Protein AF-A0A1I6H090-F1 (afdb_monomer)

Solvent-accessible surface area (backbone atoms only — not comparable to full-atom values): 5404 Å² total; per-residue (Å²): 133,60,73,67,57,55,51,54,52,51,55,50,52,50,51,55,52,52,31,54,52,49,30,71,76,36,75,94,47,83,58,77,85,63,72,62,83,86,33,65,86,55,53,91,76,35,47,75,69,42,99,85,72,47,55,59,68,56,68,72,59,51,50,56,54,57,69,72,55,52,78,89,77,49,80,78,83,88,66,83,81,88,125

Foldseek 3Di:
DDPVVVVVVVVVVVVVVVQVVVCVVPPPDHSDDQPCPPQVQCPVPFDDQDPVRDTDDDPVSVVVSVVVDDPVRDDDCPDDDPD

Sequence (83 aa):
MSADRARITGHHDDLYTAAGALEQMLPGRKFTLDCHLVGAVAWPVAKITQTNGQCPIGLTRLAALAATVSDADRLPVIRAARI

pLDDT: mean 76.56, std 10.61, range [51.25, 92.94]

Structure (mmCIF, N/CA/C/O backbone):
data_AF-A0A1I6H090-F1
#
_entry.id   AF-A0A1I6H090-F1
#
loop_
_atom_site.group_PDB
_atom_site.id
_atom_site.type_symbol
_atom_site.label_atom_id
_atom_site.label_alt_id
_atom_site.label_comp_id
_atom_site.label_asym_id
_atom_site.label_entity_id
_atom_site.label_seq_id
_atom_site.pdbx_PDB_ins_code
_atom_site.Cartn_x
_atom_site.Cartn_y
_atom_site.Cartn_z
_atom_site.occupancy
_atom_site.B_iso_or_equiv
_atom_site.auth_seq_id
_atom_site.auth_comp_id
_atom_site.auth_asym_id
_atom_site.auth_atom_id
_atom_site.pdbx_PDB_model_num
ATOM 1 N N . MET A 1 1 ? -13.172 5.104 -18.811 1.00 51.25 1 MET A N 1
ATOM 2 C CA . MET A 1 1 ? -12.518 4.378 -17.694 1.00 51.25 1 MET A CA 1
ATOM 3 C C . MET A 1 1 ? -11.786 3.177 -18.286 1.00 51.25 1 MET A C 1
ATOM 5 O O . MET A 1 1 ? -12.398 2.470 -19.072 1.00 51.25 1 MET A O 1
ATOM 9 N N . SER A 1 2 ? -10.485 2.992 -18.026 1.00 65.19 2 SER A N 1
ATOM 10 C CA . SER A 1 2 ? -9.701 1.888 -18.624 1.00 65.19 2 SER A CA 1
ATOM 11 C C . SER A 1 2 ? -10.119 0.529 -18.044 1.00 65.19 2 SER A C 1
ATOM 13 O O . SER A 1 2 ? -10.323 0.427 -16.835 1.00 65.19 2 SER A O 1
ATOM 15 N N . ALA A 1 3 ? -10.210 -0.510 -18.882 1.00 67.38 3 ALA A N 1
ATOM 16 C CA . ALA A 1 3 ? -10.582 -1.873 -18.479 1.00 67.38 3 ALA A CA 1
ATOM 17 C C . ALA A 1 3 ? -9.680 -2.443 -17.367 1.00 67.38 3 ALA A C 1
ATOM 19 O O . ALA A 1 3 ? -10.139 -3.215 -16.528 1.00 67.38 3 ALA A O 1
ATOM 20 N N . ASP A 1 4 ? -8.418 -2.012 -17.310 1.00 74.94 4 ASP A N 1
ATOM 21 C CA . ASP A 1 4 ? -7.477 -2.443 -16.273 1.00 74.94 4 ASP A CA 1
ATOM 22 C C . ASP A 1 4 ? -7.794 -1.831 -14.907 1.00 74.94 4 ASP A C 1
ATOM 24 O O . ASP A 1 4 ? -7.645 -2.493 -13.884 1.00 74.94 4 ASP A O 1
ATOM 28 N N . ARG A 1 5 ? -8.333 -0.604 -14.873 1.00 61.47 5 ARG A N 1
ATOM 29 C CA . ARG A 1 5 ? -8.794 0.008 -13.619 1.00 61.47 5 ARG A CA 1
ATOM 30 C C . ARG A 1 5 ? -9.979 -0.759 -13.042 1.00 61.47 5 ARG A C 1
ATOM 32 O O . ARG A 1 5 ? -9.984 -1.018 -11.848 1.00 61.47 5 ARG A O 1
ATOM 39 N N . ALA A 1 6 ? -10.937 -1.137 -13.887 1.00 68.19 6 ALA A N 1
ATOM 40 C CA . ALA A 1 6 ? -12.117 -1.884 -13.458 1.00 68.19 6 ALA A CA 1
ATOM 41 C C . ALA A 1 6 ? -11.744 -3.245 -12.846 1.00 68.19 6 ALA A C 1
ATOM 43 O O . ALA A 1 6 ? -12.285 -3.618 -11.812 1.00 68.19 6 ALA A O 1
ATOM 44 N N . ARG A 1 7 ? -10.767 -3.949 -13.435 1.00 81.81 7 ARG A N 1
ATOM 45 C CA . ARG A 1 7 ? -10.259 -5.224 -12.899 1.00 81.81 7 ARG A CA 1
ATOM 46 C C . ARG A 1 7 ? -9.557 -5.060 -11.553 1.00 81.81 7 ARG A C 1
ATOM 48 O O . ARG A 1 7 ? -9.797 -5.845 -10.647 1.00 81.81 7 ARG A O 1
ATOM 55 N N . ILE A 1 8 ? -8.726 -4.024 -11.411 1.00 74.25 8 ILE A N 1
ATOM 56 C CA . ILE A 1 8 ? -8.049 -3.718 -10.140 1.00 74.25 8 ILE A CA 1
ATOM 57 C C . ILE A 1 8 ? -9.075 -3.425 -9.039 1.00 74.25 8 ILE A C 1
ATOM 59 O O . ILE A 1 8 ? -8.931 -3.929 -7.931 1.00 74.25 8 ILE A O 1
ATOM 63 N N . THR A 1 9 ? -10.113 -2.642 -9.345 1.00 70.12 9 THR A N 1
ATOM 64 C CA . THR A 1 9 ? -11.195 -2.362 -8.392 1.00 70.12 9 THR A CA 1
ATOM 65 C C . THR A 1 9 ? -11.954 -3.634 -8.015 1.00 70.12 9 THR A C 1
ATOM 67 O O . THR A 1 9 ? -12.144 -3.869 -6.831 1.00 70.12 9 THR A O 1
ATOM 70 N N . GLY A 1 10 ? -12.283 -4.500 -8.980 1.00 80.19 10 GLY A N 1
ATOM 71 C CA . GLY A 1 10 ? -12.942 -5.778 -8.687 1.00 80.19 10 GLY A CA 1
ATOM 72 C C . GLY A 1 10 ? -12.139 -6.657 -7.724 1.00 80.19 10 GLY A C 1
ATOM 73 O O . GLY A 1 10 ? -12.666 -7.099 -6.712 1.00 80.19 10 GLY A O 1
ATOM 74 N N . HIS A 1 11 ? -10.835 -6.824 -7.960 1.00 83.00 11 HIS A N 1
ATOM 75 C CA . HIS A 1 11 ? -9.984 -7.608 -7.056 1.00 83.00 11 HIS A CA 1
ATOM 76 C C . HIS A 1 11 ? -9.818 -6.978 -5.670 1.00 83.00 11 HIS A C 1
ATOM 78 O O . HIS A 1 11 ? -9.655 -7.690 -4.683 1.00 83.00 11 HIS A O 1
ATOM 84 N N . HIS A 1 12 ? -9.855 -5.650 -5.578 1.00 81.06 12 HIS A N 1
ATOM 85 C CA . HIS A 1 12 ? -9.879 -4.964 -4.292 1.00 81.06 12 HIS A CA 1
ATOM 86 C C . HIS A 1 12 ? -11.173 -5.278 -3.527 1.00 81.06 12 HIS A C 1
ATOM 88 O O . HIS A 1 12 ? -11.115 -5.616 -2.347 1.00 81.06 12 HIS A O 1
ATOM 94 N N . ASP A 1 13 ? -12.323 -5.243 -4.197 1.00 79.44 13 ASP A N 1
ATOM 95 C CA . ASP A 1 13 ? -13.616 -5.567 -3.588 1.00 79.44 13 ASP A CA 1
ATOM 96 C C . ASP A 1 13 ? -13.682 -7.038 -3.139 1.00 79.44 13 ASP A C 1
ATOM 98 O O . ASP A 1 13 ? -14.162 -7.331 -2.039 1.00 79.44 13 ASP A O 1
ATOM 102 N N . ASP A 1 14 ? -13.113 -7.956 -3.927 1.00 87.12 14 ASP A N 1
ATOM 103 C CA . ASP A 1 14 ? -12.991 -9.376 -3.572 1.00 87.12 14 ASP A CA 1
ATOM 104 C C . ASP A 1 14 ? -12.173 -9.572 -2.281 1.00 87.12 14 ASP A C 1
ATOM 106 O O . ASP A 1 14 ? -12.564 -10.342 -1.399 1.00 87.12 14 ASP A O 1
ATOM 110 N N . LEU A 1 15 ? -11.057 -8.845 -2.129 1.00 85.38 15 LEU A N 1
ATOM 111 C CA . LEU A 1 15 ? -10.209 -8.905 -0.933 1.00 85.38 15 LEU A CA 1
ATOM 112 C C . LEU A 1 15 ? -10.958 -8.439 0.322 1.00 85.38 15 LEU A C 1
ATOM 114 O O . LEU A 1 15 ? -10.918 -9.123 1.347 1.00 85.38 15 LEU A O 1
ATOM 118 N N . TYR A 1 16 ? -11.665 -7.308 0.251 1.00 83.94 16 TYR A N 1
ATOM 119 C CA . TYR A 1 16 ? -12.459 -6.813 1.382 1.00 83.94 16 TYR A CA 1
ATOM 120 C C . TYR A 1 16 ? -13.636 -7.735 1.709 1.00 83.94 16 TYR A C 1
ATOM 122 O O . TYR A 1 16 ? -13.945 -7.941 2.884 1.00 83.94 16 TYR A O 1
ATOM 130 N N . THR A 1 17 ? -14.253 -8.338 0.691 1.00 90.31 17 THR A N 1
ATOM 131 C CA . THR A 1 17 ? -15.309 -9.341 0.874 1.00 90.31 17 THR A CA 1
ATOM 132 C C . THR A 1 17 ? -14.784 -10.555 1.642 1.00 90.31 17 THR A C 1
ATOM 134 O O . THR A 1 17 ? -15.404 -10.990 2.614 1.00 90.31 17 THR A O 1
ATOM 137 N N . ALA A 1 18 ? -13.610 -11.070 1.266 1.00 87.94 18 ALA A N 1
ATOM 138 C CA . ALA A 1 18 ? -12.978 -12.188 1.959 1.00 87.94 18 ALA A CA 1
ATOM 139 C C . ALA A 1 18 ? -12.591 -11.835 3.407 1.00 87.94 18 ALA A C 1
ATOM 141 O O . ALA A 1 18 ? -12.838 -12.625 4.318 1.00 87.94 18 ALA A O 1
ATOM 142 N N . ALA A 1 19 ? -12.042 -10.638 3.637 1.00 86.62 19 ALA A N 1
ATOM 143 C CA . ALA A 1 19 ? -11.718 -10.158 4.980 1.00 86.62 19 ALA A CA 1
ATOM 144 C C . ALA A 1 19 ? -12.964 -10.100 5.883 1.00 86.62 19 ALA A C 1
ATOM 146 O O . ALA A 1 19 ? -12.941 -10.622 6.996 1.00 86.62 19 ALA A O 1
ATOM 147 N N . GLY A 1 20 ? -14.081 -9.561 5.381 1.00 86.94 20 GLY A N 1
ATOM 148 C CA . GLY A 1 20 ? -15.345 -9.517 6.121 1.00 86.94 20 GLY A CA 1
ATOM 149 C C . GLY A 1 20 ? -15.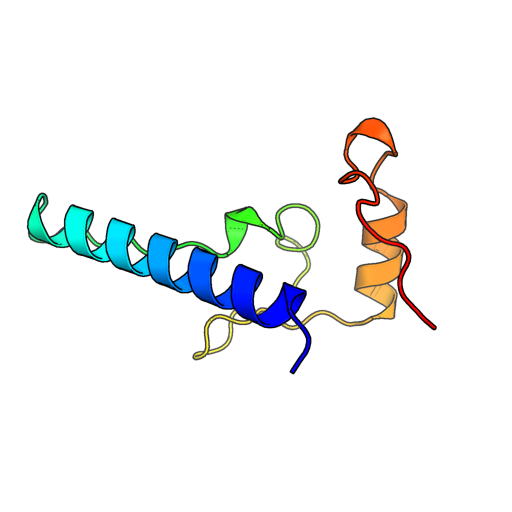911 -10.904 6.445 1.00 86.94 20 GLY A C 1
ATOM 150 O O . GLY A 1 20 ? -16.443 -11.115 7.535 1.00 86.94 20 GLY A O 1
ATOM 151 N N . ALA A 1 21 ? -15.761 -11.875 5.539 1.00 91.25 21 ALA A N 1
ATOM 152 C CA . ALA A 1 21 ? -16.159 -13.258 5.801 1.00 91.25 21 ALA A CA 1
ATOM 153 C C . ALA A 1 21 ? -15.337 -13.887 6.944 1.00 91.25 21 ALA A C 1
ATOM 155 O O . ALA A 1 21 ? -15.897 -14.569 7.803 1.00 91.25 21 ALA A O 1
ATOM 156 N N . LEU A 1 22 ? -14.030 -13.611 7.013 1.00 87.31 22 LEU A N 1
ATOM 157 C CA . LEU A 1 22 ? -13.175 -14.086 8.107 1.00 87.31 22 LEU A CA 1
ATOM 158 C C . LEU A 1 22 ? -13.574 -13.489 9.463 1.00 87.31 22 LEU A C 1
ATOM 160 O O . LEU A 1 22 ? -13.588 -14.209 10.461 1.00 87.31 22 LEU A O 1
ATOM 164 N N . GLU A 1 23 ? -13.950 -12.209 9.509 1.00 90.81 23 GLU A N 1
ATOM 165 C CA . GLU A 1 23 ? -14.424 -11.562 10.743 1.00 90.81 23 GLU A CA 1
ATOM 166 C C . GLU A 1 23 ? -15.748 -12.161 11.246 1.00 90.81 23 GLU A C 1
ATOM 168 O O . GLU A 1 23 ? -15.938 -12.310 12.453 1.00 90.81 23 GLU A O 1
ATOM 173 N N . GLN A 1 24 ? -16.640 -12.573 10.337 1.00 90.19 24 GLN A N 1
ATOM 174 C CA . GLN A 1 24 ? -17.868 -13.295 10.700 1.00 90.19 24 GLN A CA 1
ATOM 175 C C . GLN A 1 24 ? -17.567 -14.679 11.285 1.00 90.19 24 GLN A C 1
ATOM 177 O O . GLN A 1 24 ? -18.230 -15.115 12.225 1.00 90.19 24 GLN A O 1
ATOM 182 N N . MET A 1 25 ? -16.559 -15.368 10.744 1.00 92.94 25 MET A N 1
ATOM 183 C CA . MET A 1 25 ? -16.145 -16.692 11.214 1.00 92.94 25 MET A CA 1
ATOM 184 C C . MET A 1 25 ? -15.384 -16.642 12.545 1.00 92.94 25 MET A C 1
ATOM 186 O O . MET A 1 25 ? -15.383 -17.625 13.285 1.00 92.94 25 MET A O 1
ATOM 190 N N . LEU A 1 26 ? -14.728 -15.520 12.855 1.00 87.88 26 LEU A N 1
ATOM 191 C CA . LEU A 1 26 ? -13.862 -15.357 14.022 1.00 87.88 26 LEU A CA 1
ATOM 192 C C . LEU A 1 26 ? -14.246 -14.092 14.813 1.00 87.88 26 LEU A C 1
ATOM 194 O O . LEU A 1 26 ? -13.533 -13.084 14.757 1.00 87.88 26 LEU A O 1
ATOM 198 N N . PRO A 1 27 ? -15.345 -14.133 15.592 1.00 85.81 27 PRO A N 1
ATOM 199 C CA . PRO A 1 27 ? -15.852 -12.965 16.303 1.00 85.81 27 PRO A CA 1
ATOM 200 C C . PRO A 1 27 ? -14.798 -12.346 17.227 1.00 85.81 27 PRO A C 1
ATOM 202 O O . PRO A 1 27 ? -14.133 -13.040 17.997 1.00 85.81 27 PRO A O 1
ATOM 205 N N . GLY A 1 28 ? -14.645 -11.023 17.156 1.00 81.94 28 GLY A N 1
ATOM 206 C CA . GLY A 1 28 ? -13.663 -10.275 17.950 1.00 81.94 28 GLY A CA 1
ATOM 207 C C . GLY A 1 28 ? -12.236 -10.290 17.389 1.00 81.94 28 GLY A C 1
ATOM 208 O O . GLY A 1 28 ? -11.353 -9.660 17.972 1.00 81.94 28 GLY A O 1
ATOM 209 N N . ARG A 1 29 ? -11.988 -10.961 16.257 1.00 67.44 29 ARG A N 1
ATOM 210 C CA . ARG A 1 29 ? -10.716 -10.890 15.527 1.00 67.44 29 ARG A CA 1
ATOM 211 C C . ARG A 1 29 ? -10.891 -9.998 14.305 1.00 67.44 29 ARG A C 1
ATOM 213 O O . ARG A 1 29 ? -11.721 -10.279 13.452 1.00 67.44 29 ARG A O 1
ATOM 220 N N . LYS A 1 30 ? -10.096 -8.930 14.226 1.00 80.00 30 LYS A N 1
ATOM 221 C CA . LYS A 1 30 ? -10.099 -8.008 13.087 1.00 80.00 30 LYS A CA 1
ATOM 222 C C . LYS A 1 30 ? -9.130 -8.498 12.014 1.00 80.00 30 LYS A C 1
ATOM 224 O O . LYS A 1 30 ? -7.963 -8.737 12.323 1.00 80.00 30 LYS A O 1
ATOM 229 N N . PHE A 1 31 ? -9.595 -8.609 10.775 1.00 73.25 31 PHE A N 1
ATOM 230 C CA . PHE A 1 31 ? -8.790 -9.028 9.625 1.00 73.25 31 PHE A CA 1
ATOM 231 C C . PHE A 1 31 ? -8.536 -7.824 8.718 1.00 73.25 31 PHE A C 1
ATOM 233 O O . PHE A 1 31 ? -9.053 -7.718 7.609 1.00 73.25 31 PHE A O 1
ATOM 240 N N . THR A 1 32 ? -7.736 -6.880 9.219 1.00 73.25 32 THR A N 1
ATOM 241 C CA . THR A 1 32 ? -7.341 -5.690 8.459 1.00 73.25 32 THR A CA 1
ATOM 242 C C . THR A 1 32 ? -6.460 -6.100 7.279 1.00 73.25 32 THR A C 1
ATOM 244 O O . THR A 1 32 ? -5.422 -6.734 7.463 1.00 73.25 32 THR A O 1
ATOM 247 N N . LEU A 1 33 ? -6.857 -5.710 6.067 1.00 67.38 33 LEU A N 1
ATOM 248 C CA . LEU A 1 33 ? -6.001 -5.785 4.888 1.00 67.38 33 LEU A CA 1
ATOM 249 C C . LEU A 1 33 ? -4.840 -4.806 5.055 1.00 67.38 33 LEU A C 1
ATOM 251 O O . LEU A 1 33 ? -4.978 -3.609 4.806 1.00 67.38 33 LEU A O 1
ATOM 255 N N . ASP A 1 34 ? -3.696 -5.320 5.491 1.00 62.19 34 ASP A N 1
ATOM 256 C CA . ASP A 1 34 ? -2.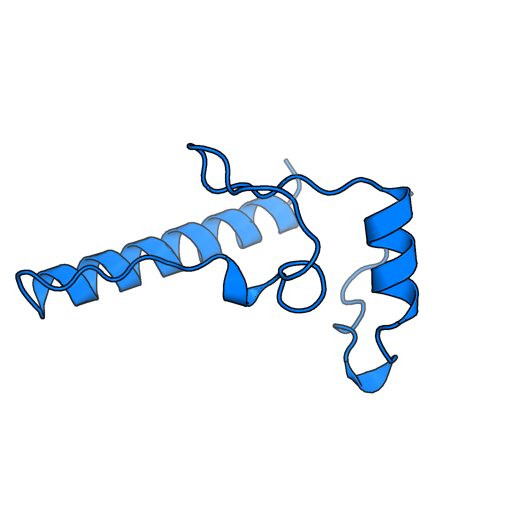477 -4.532 5.510 1.00 62.19 34 ASP A CA 1
ATOM 257 C C . ASP A 1 34 ? -2.005 -4.273 4.076 1.00 62.19 34 ASP A C 1
ATOM 259 O O . ASP A 1 34 ? -1.871 -5.167 3.237 1.00 62.19 34 ASP A O 1
ATOM 263 N N . CYS A 1 35 ? -1.645 -3.024 3.826 1.00 52.69 35 CYS A N 1
ATOM 264 C CA . CYS A 1 35 ? -0.993 -2.498 2.624 1.00 52.69 35 CYS A CA 1
ATOM 265 C C . CYS A 1 35 ? 0.355 -3.178 2.277 1.00 52.69 35 CYS A C 1
ATOM 267 O O . CYS A 1 35 ? 0.980 -2.847 1.266 1.00 52.69 35 CYS A O 1
ATOM 269 N N . HIS A 1 36 ? 0.776 -4.170 3.068 1.00 52.69 36 HIS A N 1
ATOM 270 C CA . HIS A 1 36 ? 1.943 -5.021 2.861 1.00 52.69 36 HIS A CA 1
ATOM 271 C C . HIS A 1 36 ? 1.926 -5.809 1.538 1.00 52.69 36 HIS A C 1
ATOM 273 O O . HIS A 1 36 ? 2.996 -6.146 1.037 1.00 52.69 36 HIS A O 1
ATOM 279 N N . LEU A 1 37 ? 0.761 -6.080 0.938 1.00 54.56 37 LEU A N 1
ATOM 280 C CA . LEU A 1 37 ? 0.667 -7.019 -0.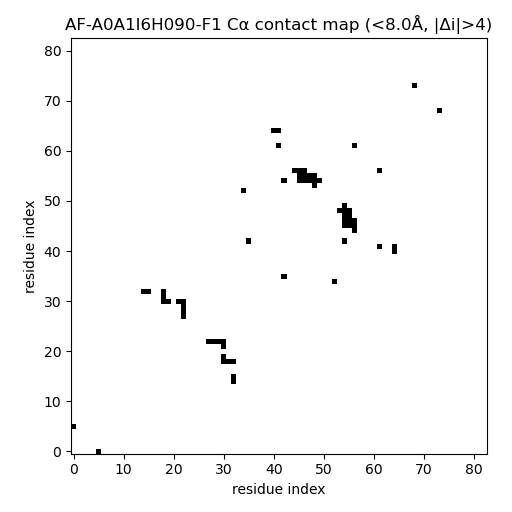192 1.00 54.56 37 LEU A CA 1
ATOM 281 C C . LEU A 1 37 ? 1.183 -6.485 -1.543 1.00 54.56 37 LEU A C 1
ATOM 283 O O . LEU A 1 37 ? 1.518 -7.283 -2.411 1.00 54.56 37 LEU A O 1
ATOM 287 N N . VAL A 1 38 ? 1.274 -5.163 -1.743 1.00 54.59 38 VAL A N 1
ATOM 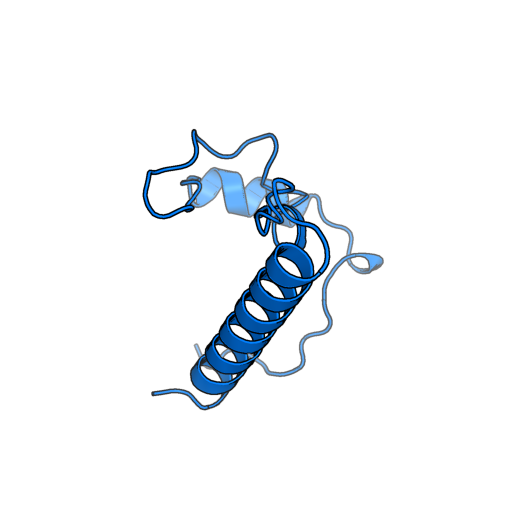288 C CA . VAL A 1 38 ? 1.677 -4.570 -3.045 1.00 54.59 38 VAL A CA 1
ATOM 289 C C . VAL A 1 38 ? 2.863 -3.596 -2.916 1.00 54.59 38 VAL A C 1
ATOM 291 O O . VAL A 1 38 ? 3.477 -3.223 -3.912 1.00 54.59 38 VAL A O 1
ATOM 294 N N 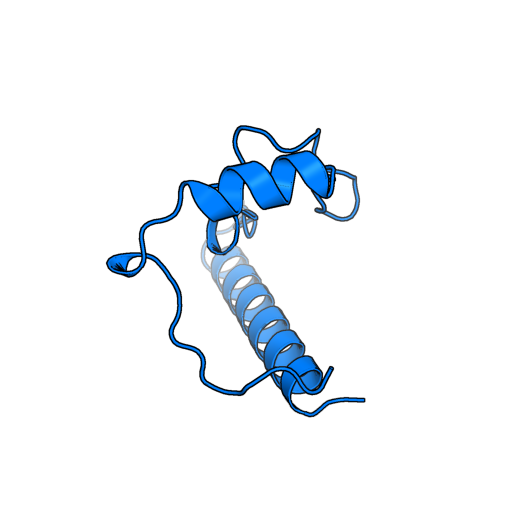. GLY A 1 39 ? 3.240 -3.203 -1.692 1.00 58.00 39 GLY A N 1
ATOM 295 C CA . GLY A 1 39 ? 4.214 -2.134 -1.436 1.00 58.00 39 GLY A CA 1
ATOM 296 C C . GLY A 1 39 ? 5.459 -2.523 -0.639 1.00 58.00 39 GLY A C 1
ATOM 297 O O . GLY A 1 39 ? 6.158 -1.614 -0.205 1.00 58.00 39 GLY A O 1
ATOM 298 N N . ALA A 1 40 ? 5.751 -3.812 -0.422 1.00 63.72 40 ALA A N 1
ATOM 299 C CA . ALA A 1 40 ? 6.761 -4.281 0.543 1.00 63.72 40 ALA A CA 1
ATOM 300 C C . ALA A 1 40 ? 8.130 -3.567 0.463 1.00 63.72 40 ALA A C 1
ATOM 302 O O . ALA A 1 40 ? 8.732 -3.283 1.493 1.00 63.72 40 ALA A O 1
ATOM 303 N N . VAL A 1 41 ? 8.596 -3.209 -0.739 1.00 70.19 41 VAL A N 1
ATOM 304 C CA . VAL A 1 41 ? 9.872 -2.492 -0.942 1.00 70.19 41 VAL A CA 1
ATOM 305 C C . VAL A 1 41 ? 9.779 -1.006 -0.572 1.00 70.19 41 VAL A C 1
ATOM 307 O O . VAL A 1 41 ? 10.721 -0.426 -0.039 1.00 70.19 41 VAL A O 1
ATOM 310 N N . ALA A 1 42 ? 8.641 -0.368 -0.843 1.00 66.56 42 ALA A N 1
ATOM 311 C CA . ALA A 1 42 ? 8.435 1.049 -0.555 1.00 66.56 42 ALA A CA 1
ATOM 312 C C . ALA A 1 42 ? 7.943 1.303 0.877 1.00 66.56 42 ALA A C 1
ATOM 314 O O . ALA A 1 42 ? 8.094 2.409 1.391 1.00 66.56 42 ALA A O 1
ATOM 315 N N . TRP A 1 43 ? 7.370 0.287 1.520 1.00 69.25 43 TRP A N 1
ATOM 316 C CA . TRP A 1 43 ? 6.663 0.396 2.790 1.00 69.25 43 TRP A CA 1
ATOM 317 C C . TRP A 1 43 ? 7.530 0.867 3.970 1.00 69.25 43 TRP A C 1
ATOM 319 O O . TRP A 1 43 ? 7.138 1.837 4.619 1.00 69.25 43 TRP A O 1
ATOM 329 N N . PRO A 1 44 ? 8.737 0.313 4.217 1.00 73.75 44 PRO A N 1
ATOM 330 C CA . PRO A 1 44 ? 9.571 0.719 5.356 1.00 73.75 44 PRO A CA 1
ATOM 331 C C . PRO A 1 44 ? 10.054 2.174 5.284 1.00 73.75 44 PRO A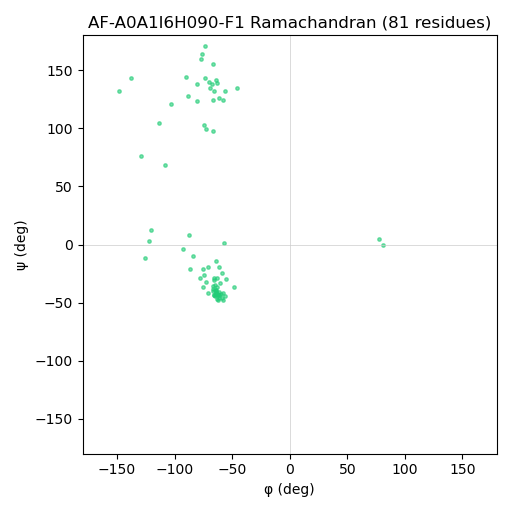 C 1
ATOM 333 O O . PRO A 1 44 ? 10.576 2.715 6.255 1.00 73.75 44 PRO A O 1
ATOM 336 N N . VAL A 1 45 ? 9.932 2.801 4.112 1.00 74.00 45 VAL A N 1
ATOM 337 C CA . VAL A 1 45 ? 10.454 4.138 3.816 1.00 74.00 45 VAL A CA 1
ATOM 338 C C . VAL A 1 45 ? 9.375 5.117 3.355 1.00 74.00 45 VAL A C 1
ATOM 340 O O . VAL A 1 45 ? 9.704 6.256 2.999 1.00 74.00 45 VAL A O 1
ATOM 343 N N . ALA A 1 46 ? 8.115 4.679 3.340 1.00 78.56 46 ALA A N 1
ATOM 344 C CA . ALA A 1 46 ? 6.957 5.521 3.101 1.00 78.56 46 ALA A CA 1
ATOM 345 C C . ALA A 1 46 ? 6.622 6.335 4.361 1.00 78.56 46 ALA A C 1
ATOM 347 O O . ALA A 1 46 ? 7.058 6.022 5.470 1.00 78.56 46 ALA A O 1
ATOM 348 N N . LYS A 1 47 ? 5.882 7.433 4.191 1.00 80.56 47 LYS A N 1
ATOM 349 C CA . LYS A 1 47 ? 5.414 8.241 5.324 1.00 80.56 47 LYS A CA 1
ATOM 350 C C . LYS A 1 47 ? 4.276 7.532 6.063 1.00 80.56 47 LYS A C 1
ATOM 352 O O . LYS A 1 47 ? 3.718 6.556 5.571 1.00 80.56 47 LYS A O 1
ATOM 357 N N . ILE A 1 48 ? 3.921 8.092 7.220 1.00 78.12 48 ILE A N 1
ATOM 358 C CA . ILE A 1 48 ? 2.811 7.657 8.075 1.00 78.12 48 ILE A CA 1
ATOM 359 C C . ILE A 1 48 ? 1.544 7.406 7.248 1.00 78.12 48 ILE A C 1
ATOM 361 O O . ILE A 1 48 ? 1.155 8.241 6.426 1.00 78.12 48 ILE A O 1
ATOM 365 N N . THR A 1 49 ? 0.895 6.277 7.528 1.00 79.12 49 THR A N 1
ATOM 366 C CA . THR A 1 49 ? -0.403 5.905 6.971 1.00 79.12 49 THR A CA 1
ATOM 367 C C . THR A 1 49 ? -1.452 6.959 7.298 1.00 79.12 49 THR A C 1
ATOM 369 O O . THR A 1 49 ? -1.683 7.305 8.456 1.00 79.12 49 THR A O 1
ATOM 372 N N . GLN A 1 50 ? -2.096 7.479 6.263 1.00 78.12 50 GLN A N 1
ATOM 373 C CA . GLN A 1 50 ? -3.210 8.408 6.372 1.00 78.12 50 GLN A CA 1
ATOM 374 C C . GLN A 1 50 ? -4.496 7.670 6.776 1.00 78.12 50 GLN A C 1
ATOM 376 O O . GLN A 1 50 ? -4.608 6.452 6.647 1.00 78.12 50 GLN A O 1
ATOM 381 N N . THR A 1 51 ? -5.511 8.411 7.225 1.00 68.25 51 THR A N 1
ATOM 382 C CA . THR A 1 51 ? -6.819 7.855 7.630 1.00 68.25 51 THR A CA 1
ATOM 383 C C . THR A 1 51 ? -7.563 7.143 6.497 1.00 68.25 51 THR A C 1
ATOM 385 O O . THR A 1 51 ? -8.440 6.328 6.758 1.00 68.25 51 THR A O 1
ATOM 388 N N . ASN A 1 52 ? -7.194 7.418 5.244 1.00 67.94 52 ASN A N 1
ATOM 389 C CA . ASN A 1 52 ? -7.689 6.737 4.046 1.00 67.94 52 ASN A CA 1
ATOM 390 C C . ASN A 1 52 ? -6.883 5.468 3.683 1.00 67.94 52 ASN A C 1
ATOM 392 O O . ASN A 1 52 ? -7.055 4.937 2.588 1.00 67.94 52 ASN A O 1
ATOM 396 N N . GLY A 1 53 ? -5.964 5.022 4.547 1.00 69.25 53 GLY A N 1
ATOM 397 C CA . GLY A 1 53 ? -5.130 3.837 4.329 1.00 69.25 53 GLY A CA 1
ATOM 398 C C . GLY A 1 53 ? -3.950 4.036 3.370 1.00 69.25 53 GLY A C 1
ATOM 399 O O . GLY A 1 53 ? -3.246 3.074 3.073 1.00 69.25 53 GLY A O 1
ATOM 400 N N . GLN A 1 54 ? -3.701 5.255 2.877 1.00 75.94 54 GLN A N 1
ATOM 401 C CA . GLN A 1 54 ? -2.595 5.535 1.955 1.00 75.94 54 GLN A CA 1
ATOM 402 C C . GLN A 1 54 ? -1.311 5.924 2.696 1.00 75.94 54 GLN A C 1
ATOM 404 O O . GLN A 1 54 ? -1.355 6.652 3.686 1.00 75.94 54 GLN A O 1
ATOM 409 N N . CYS A 1 55 ? -0.154 5.515 2.168 1.00 77.56 55 CYS A N 1
ATOM 410 C CA . CYS A 1 55 ? 1.160 5.936 2.664 1.00 77.56 55 CYS A CA 1
ATOM 411 C C . CYS A 1 55 ? 1.878 6.797 1.623 1.00 77.56 55 CYS A C 1
ATOM 413 O O . CYS A 1 55 ? 2.381 6.269 0.627 1.00 77.56 55 CYS A O 1
ATOM 415 N N . PRO A 1 56 ? 1.938 8.125 1.818 1.00 80.31 56 PRO A N 1
ATOM 416 C CA . PRO A 1 56 ? 2.559 8.998 0.840 1.00 80.31 56 PRO A CA 1
ATOM 417 C C . PRO A 1 56 ? 4.075 8.772 0.762 1.00 80.31 56 PRO A C 1
ATOM 419 O O . PRO A 1 56 ? 4.774 8.688 1.772 1.00 80.31 56 PRO A O 1
ATOM 422 N N . ILE A 1 57 ? 4.607 8.754 -0.459 1.00 85.62 57 ILE A N 1
ATOM 423 C CA . ILE A 1 57 ? 6.041 8.698 -0.756 1.00 85.62 57 ILE A CA 1
ATOM 424 C C . ILE A 1 57 ? 6.358 9.665 -1.902 1.00 85.62 57 ILE A C 1
ATOM 426 O O . ILE A 1 57 ? 5.553 9.854 -2.811 1.00 85.62 57 ILE A O 1
ATOM 430 N N . GLY A 1 58 ? 7.515 10.329 -1.846 1.00 85.62 58 GLY A N 1
ATOM 431 C CA . GLY A 1 58 ? 7.945 11.235 -2.914 1.00 85.62 58 GLY A CA 1
ATOM 432 C C . GLY A 1 58 ? 8.398 10.470 -4.159 1.00 85.62 58 GLY A C 1
ATOM 433 O O . GLY A 1 58 ? 9.060 9.442 -4.031 1.00 85.62 58 GLY A O 1
ATOM 434 N N . LEU A 1 59 ? 8.111 11.001 -5.352 1.00 87.00 59 LEU A N 1
ATOM 435 C CA . LEU A 1 59 ? 8.447 10.357 -6.631 1.00 87.00 59 LEU A CA 1
ATOM 436 C C . LEU A 1 59 ? 9.942 10.044 -6.772 1.00 87.00 59 LEU A C 1
ATOM 438 O O . LEU A 1 59 ? 10.287 8.929 -7.138 1.00 87.00 59 LEU A O 1
ATOM 442 N N . THR A 1 60 ? 10.833 10.972 -6.407 1.00 90.31 60 THR A N 1
ATOM 443 C CA . THR A 1 60 ? 12.290 10.741 -6.433 1.00 90.31 60 THR A CA 1
ATOM 444 C C . THR A 1 60 ? 12.697 9.555 -5.558 1.00 90.31 60 THR A C 1
ATOM 446 O O . THR A 1 60 ? 13.510 8.726 -5.956 1.00 90.31 60 THR A O 1
ATOM 449 N N . ARG A 1 61 ? 12.100 9.445 -4.365 1.00 84.75 61 ARG A N 1
ATOM 450 C CA . ARG A 1 61 ? 12.381 8.360 -3.417 1.00 84.75 61 ARG A CA 1
ATOM 451 C C . ARG A 1 61 ? 11.821 7.033 -3.924 1.00 84.75 61 ARG A C 1
ATOM 453 O O . ARG A 1 61 ? 12.506 6.021 -3.844 1.00 84.75 61 ARG A O 1
ATOM 460 N N . LEU A 1 62 ? 10.614 7.053 -4.486 1.00 86.81 62 LEU A N 1
ATOM 461 C CA . LEU A 1 62 ? 9.998 5.885 -5.107 1.00 86.81 62 LEU A CA 1
ATOM 462 C C . LEU A 1 62 ? 10.811 5.386 -6.310 1.00 86.81 62 LEU A C 1
ATOM 464 O O . LEU A 1 62 ? 11.025 4.187 -6.429 1.00 86.81 62 LEU A O 1
ATOM 468 N N . ALA A 1 63 ? 11.310 6.287 -7.160 1.00 86.75 63 ALA A N 1
ATOM 469 C CA . ALA A 1 63 ? 12.154 5.937 -8.301 1.00 86.75 63 ALA A CA 1
ATOM 470 C C . ALA A 1 63 ? 13.485 5.306 -7.862 1.00 86.75 63 ALA A C 1
ATOM 472 O O . ALA A 1 63 ? 13.900 4.299 -8.430 1.00 86.75 63 ALA A O 1
ATOM 473 N N . ALA A 1 64 ? 14.119 5.848 -6.816 1.00 86.00 64 ALA A N 1
ATOM 474 C CA . ALA A 1 64 ? 15.338 5.273 -6.252 1.00 86.00 64 ALA A CA 1
ATOM 475 C C . ALA A 1 64 ? 15.112 3.848 -5.718 1.00 86.00 64 ALA A C 1
ATOM 477 O O . ALA A 1 64 ? 15.909 2.960 -5.998 1.00 86.00 64 ALA A O 1
ATOM 478 N N . LEU A 1 65 ? 14.002 3.604 -5.014 1.00 86.00 65 LEU A N 1
ATOM 479 C CA . LEU A 1 65 ? 13.629 2.262 -4.542 1.00 86.00 65 LEU A CA 1
ATOM 480 C C . LEU A 1 65 ? 13.282 1.324 -5.695 1.00 86.00 65 LEU A C 1
ATOM 482 O O . LEU A 1 65 ? 13.660 0.160 -5.694 1.00 86.00 65 LEU A O 1
ATOM 486 N N . ALA A 1 66 ? 12.584 1.826 -6.711 1.00 85.75 66 ALA A N 1
ATOM 487 C CA . ALA A 1 66 ? 12.278 1.039 -7.894 1.00 85.75 66 ALA A CA 1
ATOM 488 C C . ALA A 1 66 ? 13.558 0.582 -8.607 1.00 85.75 66 ALA A C 1
ATOM 490 O O . ALA A 1 66 ? 13.568 -0.514 -9.157 1.00 85.75 66 ALA A O 1
ATOM 491 N N . ALA A 1 67 ? 14.635 1.374 -8.575 1.00 88.75 67 ALA A N 1
ATOM 492 C CA . ALA A 1 67 ? 15.927 1.008 -9.152 1.00 88.75 67 ALA A CA 1
ATOM 493 C C . ALA A 1 67 ? 16.672 -0.089 -8.364 1.00 88.75 67 ALA A C 1
ATOM 495 O O . ALA A 1 67 ? 17.533 -0.746 -8.939 1.00 88.75 67 ALA A O 1
ATOM 496 N N . THR A 1 68 ? 16.342 -0.328 -7.085 1.00 86.00 68 THR A N 1
ATOM 497 C CA . THR A 1 68 ? 16.960 -1.409 -6.289 1.00 86.00 68 THR A CA 1
ATOM 498 C C . THR A 1 68 ? 16.297 -2.771 -6.490 1.00 86.00 68 THR A C 1
ATOM 500 O O . THR A 1 68 ? 16.812 -3.773 -6.006 1.00 86.00 68 THR A O 1
ATOM 503 N N . VAL A 1 69 ? 15.145 -2.824 -7.165 1.00 84.06 69 VAL A N 1
ATOM 504 C CA . VAL A 1 69 ? 14.424 -4.075 -7.436 1.00 84.06 69 VAL A CA 1
ATOM 505 C C . VAL A 1 69 ? 15.070 -4.782 -8.626 1.00 84.06 69 VAL A C 1
ATOM 507 O O . VAL A 1 69 ? 15.176 -4.196 -9.710 1.00 84.06 69 VAL A O 1
ATOM 510 N N . SER A 1 70 ? 15.489 -6.032 -8.416 1.00 83.50 70 SER A N 1
ATOM 511 C CA . SER A 1 70 ? 16.061 -6.872 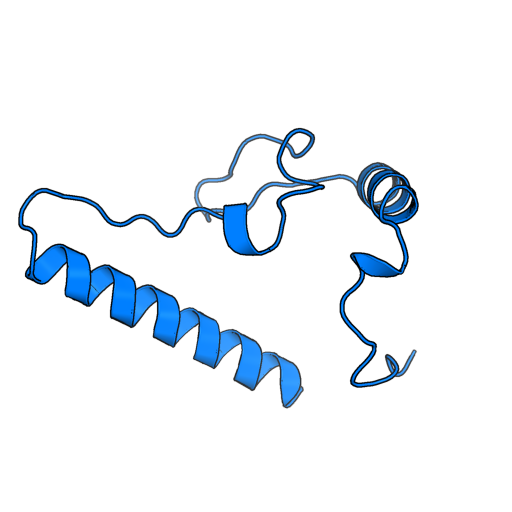-9.468 1.00 83.50 70 SER A CA 1
ATOM 512 C C . SER A 1 70 ? 15.010 -7.213 -10.526 1.00 83.50 70 SER A C 1
ATOM 514 O O . SER A 1 70 ? 13.816 -7.243 -10.233 1.00 83.50 70 SER A O 1
ATOM 516 N N . ASP A 1 71 ? 15.433 -7.513 -11.753 1.00 81.81 71 ASP A N 1
ATOM 517 C CA . ASP A 1 71 ? 14.493 -7.897 -12.814 1.00 81.81 71 ASP A CA 1
ATOM 518 C C . ASP A 1 71 ? 13.735 -9.193 -12.501 1.00 81.81 71 ASP A C 1
ATOM 520 O O . ASP A 1 71 ? 12.586 -9.331 -12.913 1.00 81.81 71 ASP A O 1
ATOM 524 N N . ALA A 1 72 ? 14.334 -10.106 -11.729 1.00 77.69 72 ALA A N 1
ATOM 525 C CA . ALA A 1 72 ? 13.673 -11.335 -11.289 1.00 77.69 72 ALA A CA 1
ATOM 526 C C . ALA A 1 72 ? 12.491 -11.063 -10.340 1.00 77.69 72 ALA A C 1
ATOM 528 O O . ALA A 1 72 ? 11.528 -11.826 -10.328 1.00 77.69 72 ALA A O 1
ATOM 529 N N . ASP A 1 73 ? 12.545 -9.958 -9.590 1.00 75.94 73 ASP A N 1
ATOM 530 C CA . ASP A 1 73 ? 11.503 -9.545 -8.643 1.00 75.94 73 ASP A CA 1
ATOM 531 C C . ASP A 1 73 ? 10.469 -8.595 -9.275 1.00 75.94 73 ASP A C 1
ATOM 533 O O . ASP A 1 73 ? 9.500 -8.187 -8.625 1.00 75.94 73 ASP A O 1
ATOM 537 N N . ARG A 1 74 ? 10.657 -8.202 -10.544 1.00 78.38 74 ARG A N 1
ATOM 538 C CA . ARG A 1 74 ? 9.704 -7.351 -11.264 1.00 78.38 74 ARG A CA 1
ATOM 539 C C . ARG A 1 74 ? 8.544 -8.177 -11.803 1.00 78.38 74 ARG A C 1
ATOM 541 O O . ARG A 1 74 ? 8.718 -9.235 -12.401 1.00 78.38 74 ARG A O 1
ATOM 548 N N . LEU A 1 75 ? 7.336 -7.627 -11.677 1.00 77.88 75 LEU A N 1
ATOM 549 C CA . LEU A 1 75 ? 6.170 -8.174 -12.365 1.00 77.88 75 LEU A CA 1
ATOM 550 C C . LEU A 1 75 ? 6.365 -8.082 -13.891 1.00 77.88 75 LEU A C 1
ATOM 552 O O . LEU A 1 75 ? 6.833 -7.049 -14.381 1.00 77.88 75 LEU A O 1
ATOM 556 N N . PRO A 1 76 ? 5.971 -9.116 -14.655 1.00 75.56 76 PRO A N 1
ATOM 557 C CA . PRO A 1 76 ? 6.097 -9.104 -16.105 1.00 75.56 76 PRO A CA 1
ATOM 558 C C . PRO A 1 76 ? 5.224 -8.005 -16.716 1.00 75.56 76 PRO A C 1
ATOM 560 O O . PRO A 1 76 ? 4.092 -7.763 -16.290 1.00 75.56 76 PRO A O 1
ATOM 563 N N . VAL A 1 77 ? 5.735 -7.347 -17.758 1.00 79.12 77 VAL A N 1
ATOM 564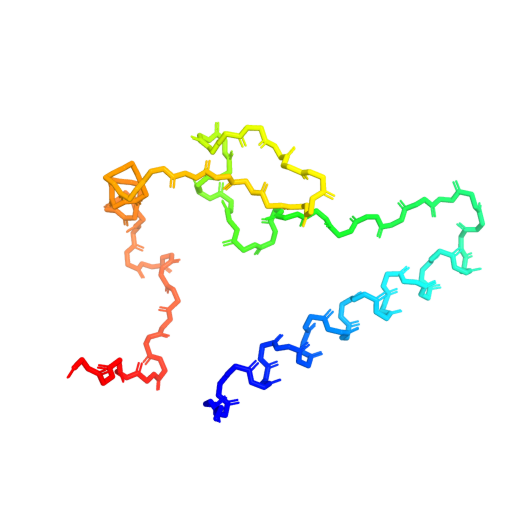 C CA . VAL A 1 77 ? 4.969 -6.340 -18.499 1.00 79.12 77 VAL A CA 1
ATOM 565 C C . VAL A 1 77 ? 3.906 -7.052 -19.331 1.00 79.12 77 VAL A C 1
ATOM 567 O O . VAL A 1 77 ? 4.182 -7.574 -20.405 1.00 79.12 77 VAL A O 1
ATOM 570 N N . ILE A 1 78 ? 2.670 -7.070 -18.831 1.00 78.31 78 ILE A N 1
ATOM 571 C CA . ILE A 1 78 ? 1.536 -7.689 -19.536 1.00 78.31 78 ILE A CA 1
ATOM 572 C C . ILE A 1 78 ? 1.028 -6.767 -20.656 1.00 78.31 78 ILE A C 1
ATOM 574 O O . ILE A 1 78 ? 0.492 -7.234 -21.661 1.00 78.31 78 ILE A O 1
ATOM 578 N N . ARG A 1 79 ? 1.192 -5.445 -20.499 1.00 76.69 79 ARG A N 1
ATOM 579 C CA . ARG A 1 79 ? 0.815 -4.424 -21.487 1.00 76.69 79 ARG A CA 1
ATOM 580 C C . ARG A 1 79 ? 1.766 -3.240 -21.406 1.00 76.69 79 ARG A C 1
ATOM 582 O O . ARG A 1 79 ? 2.007 -2.724 -20.318 1.00 76.69 79 ARG A O 1
ATOM 589 N N . ALA A 1 80 ? 2.263 -2.789 -22.554 1.00 69.88 80 ALA A N 1
ATOM 590 C CA . ALA A 1 80 ? 3.018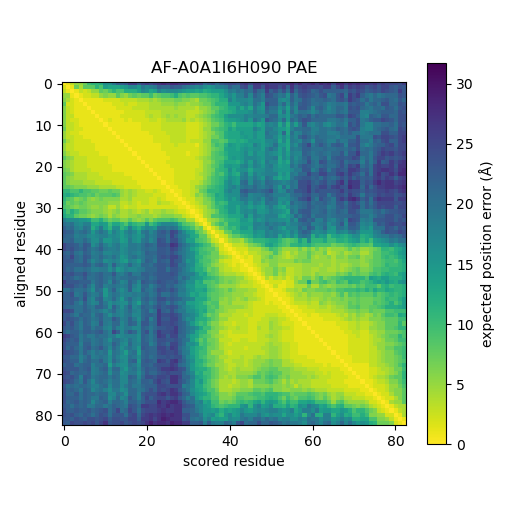 -1.547 -22.621 1.00 69.88 80 ALA A CA 1
ATOM 591 C C . ALA A 1 80 ? 2.092 -0.371 -22.283 1.00 69.88 80 ALA A C 1
ATOM 593 O O . ALA A 1 80 ? 0.978 -0.274 -22.808 1.00 69.88 80 ALA A O 1
ATOM 594 N N . ALA A 1 81 ? 2.549 0.515 -21.398 1.00 65.44 81 ALA A N 1
ATOM 595 C CA . ALA A 1 81 ? 1.851 1.763 -21.148 1.00 65.44 81 ALA A CA 1
ATOM 596 C C . ALA A 1 81 ? 1.822 2.569 -22.453 1.00 65.44 81 ALA A C 1
ATOM 598 O O . ALA A 1 81 ? 2.859 2.797 -23.073 1.00 65.44 81 ALA A O 1
ATOM 599 N N . ARG A 1 82 ? 0.624 2.972 -22.882 1.00 57.84 82 ARG A N 1
ATOM 600 C CA . ARG A 1 82 ? 0.467 3.950 -23.958 1.00 57.84 82 ARG A CA 1
ATOM 601 C C . ARG A 1 82 ? 0.822 5.305 -23.352 1.00 57.84 82 ARG A C 1
ATOM 603 O O . ARG A 1 82 ? 0.052 5.812 -22.538 1.00 57.84 82 ARG A O 1
ATOM 610 N N . ILE A 1 83 ? 2.022 5.783 -23.661 1.00 51.25 83 ILE A N 1
ATOM 611 C CA . ILE A 1 83 ? 2.528 7.097 -23.254 1.00 51.25 83 ILE A CA 1
ATOM 612 C C . ILE A 1 83 ? 2.063 8.131 -24.274 1.00 51.25 83 ILE A C 1
ATOM 614 O O . ILE A 1 83 ? 2.112 7.797 -25.481 1.00 51.25 83 ILE A O 1
#

Mean predicted aligned error: 12.62 Å

Organism: NCBI:txid670154

Secondary structure (DSSP, 8-state):
--HHHHHHHHHHHHHHHHHHHHHHHSTT------THHHHTTTGGGSPPPPTTS-----HHHHHHHHHTS-GGGSPP-SS----

Radius of gyration: 16.05 Å; Cα contacts (8 Å, |Δi|>4): 33; chains: 1; bounding box: 35×28×42 Å